Protein AF-A0AAD5A1U1-F1 (afdb_monomer_lite)

Structure (mmCIF, N/CA/C/O backbone):
data_AF-A0AAD5A1U1-F1
#
_entry.id   AF-A0AAD5A1U1-F1
#
loop_
_atom_site.group_PDB
_atom_site.id
_atom_site.type_symbol
_atom_site.label_atom_id
_atom_site.label_alt_id
_atom_site.label_comp_id
_atom_site.label_asym_id
_atom_site.label_entity_id
_atom_site.label_seq_id
_atom_site.pdbx_PDB_ins_code
_atom_site.Cartn_x
_atom_site.Cartn_y
_atom_site.Cartn_z
_atom_site.occupancy
_atom_site.B_iso_or_equiv
_atom_site.auth_seq_id
_atom_site.auth_comp_id
_atom_site.auth_asym_id
_atom_site.auth_atom_id
_atom_site.pdbx_PDB_model_num
ATOM 1 N N . GLY A 1 1 ? 0.720 4.961 -23.836 1.00 66.19 1 GLY A N 1
ATOM 2 C CA . GLY A 1 1 ? 0.245 4.078 -22.759 1.00 66.19 1 GLY A CA 1
ATOM 3 C C . GLY A 1 1 ? -1.249 4.155 -22.819 1.00 66.19 1 GLY A C 1
ATOM 4 O O . GLY A 1 1 ? -1.808 5.088 -22.266 1.00 66.19 1 GLY A O 1
ATOM 5 N N . ASP A 1 2 ? -1.851 3.250 -23.585 1.00 72.06 2 ASP A N 1
ATOM 6 C CA . ASP A 1 2 ? -3.162 3.511 -24.201 1.00 72.06 2 ASP A CA 1
ATOM 7 C C . ASP A 1 2 ? -4.252 2.580 -23.651 1.00 72.06 2 ASP A C 1
ATOM 9 O O . ASP A 1 2 ? -5.422 2.696 -24.000 1.00 72.06 2 ASP A O 1
ATOM 13 N N . ALA A 1 3 ? -3.879 1.678 -22.740 1.00 79.75 3 ALA A N 1
ATOM 14 C CA . ALA A 1 3 ? -4.777 0.732 -22.098 1.00 79.75 3 ALA A CA 1
ATOM 15 C C . ALA A 1 3 ? -4.534 0.687 -20.585 1.00 79.75 3 ALA A C 1
ATOM 17 O O . ALA A 1 3 ? -3.401 0.805 -20.111 1.00 79.75 3 ALA A O 1
ATOM 18 N N . ARG A 1 4 ? -5.613 0.486 -19.819 1.00 86.44 4 ARG A N 1
ATOM 19 C CA . ARG A 1 4 ? -5.521 0.171 -18.388 1.00 86.44 4 ARG A CA 1
ATOM 20 C C . ARG A 1 4 ? -4.953 -1.240 -18.233 1.00 86.44 4 ARG A C 1
ATOM 22 O O . ARG A 1 4 ? -5.417 -2.156 -18.903 1.00 86.44 4 ARG A O 1
ATOM 29 N N . SER A 1 5 ? -3.994 -1.414 -17.327 1.00 89.00 5 SER A N 1
ATOM 30 C CA . SER A 1 5 ? -3.430 -2.720 -16.976 1.00 89.00 5 SER A CA 1
ATOM 31 C C . SER A 1 5 ? -3.672 -3.042 -15.500 1.00 89.00 5 SER A C 1
ATOM 33 O O . SER A 1 5 ? -3.672 -2.155 -14.642 1.00 89.00 5 SER A O 1
ATOM 35 N N . TYR A 1 6 ? -3.855 -4.327 -15.199 1.00 91.38 6 TYR A N 1
ATOM 36 C CA . TYR A 1 6 ? -3.857 -4.866 -13.840 1.00 91.38 6 TYR A CA 1
ATOM 37 C C . TYR A 1 6 ? -2.567 -5.659 -13.661 1.00 91.38 6 TYR A C 1
ATOM 39 O O . TYR A 1 6 ? -2.347 -6.635 -14.370 1.00 91.38 6 TYR A O 1
ATOM 47 N N . SER A 1 7 ? -1.697 -5.201 -12.763 1.00 92.81 7 SER A N 1
ATOM 48 C CA . SER A 1 7 ? -0.368 -5.778 -12.562 1.00 92.81 7 SER A CA 1
ATOM 49 C C . SER A 1 7 ? 0.094 -5.617 -11.114 1.00 92.81 7 SER A C 1
ATOM 51 O O . SER A 1 7 ? -0.608 -5.020 -10.294 1.00 92.81 7 SER A O 1
ATOM 53 N N . TYR A 1 8 ? 1.270 -6.156 -10.800 1.00 93.81 8 TYR A N 1
ATOM 54 C CA . TYR A 1 8 ? 1.802 -6.265 -9.446 1.00 93.81 8 TYR A CA 1
ATOM 55 C C . TYR A 1 8 ? 2.099 -4.917 -8.773 1.00 93.81 8 TYR A C 1
ATOM 57 O O . TYR A 1 8 ? 2.285 -3.874 -9.413 1.00 93.81 8 TYR A O 1
ATOM 65 N N . VAL A 1 9 ? 2.180 -4.976 -7.443 1.00 94.56 9 VAL A N 1
ATOM 66 C CA . VAL A 1 9 ? 2.626 -3.889 -6.568 1.00 94.56 9 VAL A CA 1
ATOM 67 C C . VAL A 1 9 ? 3.959 -4.290 -5.943 1.00 94.56 9 VAL A C 1
ATOM 69 O O . VAL A 1 9 ? 4.117 -5.421 -5.491 1.00 94.56 9 VAL A O 1
ATOM 72 N N . CYS A 1 10 ? 4.915 -3.365 -5.901 1.00 94.50 10 CYS A N 1
ATOM 73 C CA . CYS A 1 10 ? 6.193 -3.552 -5.222 1.00 94.50 10 CYS A CA 1
ATOM 74 C C . CYS A 1 10 ? 6.157 -2.887 -3.841 1.00 94.50 10 CYS A C 1
ATOM 76 O O . CYS A 1 10 ? 5.932 -1.680 -3.745 1.00 94.50 10 CYS A O 1
ATOM 78 N N . GLY A 1 11 ? 6.366 -3.669 -2.782 1.00 94.00 11 GLY A N 1
ATOM 79 C CA . GLY A 1 11 ? 6.501 -3.165 -1.416 1.00 94.00 11 GLY A CA 1
ATOM 80 C C . GLY A 1 11 ? 7.966 -2.922 -1.060 1.00 94.00 11 GLY A C 1
ATOM 81 O O . GLY A 1 11 ? 8.787 -3.829 -1.175 1.00 94.00 11 GLY A O 1
ATOM 82 N N . VAL A 1 12 ? 8.290 -1.712 -0.608 1.00 94.12 12 VAL A N 1
ATOM 83 C CA . VAL A 1 12 ? 9.622 -1.332 -0.122 1.00 94.12 12 VAL A CA 1
ATOM 84 C C . VAL A 1 12 ? 9.561 -1.148 1.390 1.00 94.12 12 VAL A C 1
ATOM 86 O O . VAL A 1 12 ? 8.645 -0.511 1.903 1.00 94.12 12 VAL A O 1
ATOM 89 N N . THR A 1 13 ? 10.544 -1.692 2.103 1.00 93.50 13 THR A N 1
ATOM 90 C CA . THR A 1 13 ? 10.711 -1.504 3.552 1.00 93.50 13 THR A CA 1
ATOM 91 C C . THR A 1 13 ? 12.148 -1.090 3.838 1.00 93.50 13 THR A C 1
ATOM 93 O O . THR A 1 13 ? 13.062 -1.471 3.104 1.00 93.50 13 THR A O 1
ATOM 96 N N . SER A 1 14 ? 12.372 -0.342 4.915 1.00 89.94 14 SER A N 1
ATOM 97 C CA . SER A 1 14 ? 13.712 -0.019 5.408 1.00 89.94 14 SER A CA 1
ATOM 98 C C . SER A 1 14 ? 13.850 -0.406 6.877 1.00 89.94 14 SER A C 1
ATOM 100 O O . SER A 1 14 ? 12.872 -0.468 7.616 1.00 89.94 14 SER A O 1
ATOM 102 N N . LYS A 1 15 ? 15.082 -0.713 7.300 1.00 87.81 15 LYS A N 1
ATOM 103 C CA . LYS A 1 15 ? 15.405 -0.912 8.724 1.00 87.81 15 LYS A CA 1
ATOM 104 C C . LYS A 1 15 ? 15.486 0.415 9.478 1.00 87.81 15 LYS A C 1
ATOM 106 O O . LYS A 1 15 ? 15.222 0.459 10.672 1.00 87.81 15 LYS A O 1
ATOM 111 N N . GLU A 1 16 ? 15.881 1.462 8.767 1.00 87.88 16 GLU A N 1
ATOM 112 C CA . GLU A 1 16 ? 16.064 2.816 9.278 1.00 87.88 16 GLU A CA 1
ATOM 113 C C . GLU A 1 16 ? 14.904 3.721 8.848 1.00 87.88 16 GLU A C 1
ATOM 115 O O . GLU A 1 16 ? 14.014 3.299 8.099 1.00 87.88 16 GLU A O 1
ATOM 120 N N . ALA A 1 17 ? 14.923 4.970 9.323 1.00 88.06 17 ALA A N 1
ATOM 121 C CA . ALA A 1 17 ? 13.925 5.970 8.971 1.00 88.06 17 ALA A CA 1
ATOM 122 C C . ALA A 1 17 ? 13.820 6.142 7.440 1.00 88.06 17 ALA A C 1
ATOM 124 O O . ALA A 1 17 ? 14.842 6.161 6.747 1.00 88.06 17 ALA A O 1
ATOM 125 N N . PRO A 1 18 ? 12.597 6.269 6.893 1.00 91.75 18 PRO A N 1
ATOM 126 C CA . PRO A 1 18 ? 12.404 6.362 5.455 1.00 91.75 18 PRO A CA 1
ATOM 127 C C . PRO A 1 18 ? 12.977 7.668 4.903 1.00 91.75 18 PRO A C 1
ATOM 129 O O . PRO A 1 18 ? 12.578 8.758 5.310 1.00 91.75 18 PRO A O 1
ATOM 132 N N . HIS A 1 19 ? 13.867 7.557 3.916 1.00 93.88 19 HIS A N 1
ATOM 133 C CA . HIS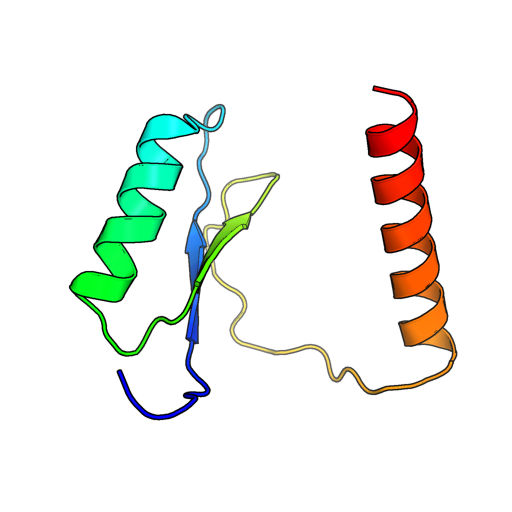 A 1 19 ? 14.323 8.707 3.140 1.00 93.88 19 HIS A CA 1
ATOM 134 C C . HIS A 1 19 ? 13.389 8.939 1.945 1.00 93.88 19 HIS A C 1
ATOM 136 O O . HIS A 1 19 ? 13.500 8.273 0.909 1.00 93.88 19 HIS A O 1
ATOM 142 N N . TRP A 1 20 ? 12.441 9.866 2.102 1.00 93.81 20 TRP A N 1
ATOM 143 C CA . TRP A 1 20 ? 11.335 10.071 1.160 1.00 93.81 20 TRP A CA 1
ATOM 144 C C . TRP A 1 20 ? 11.777 10.398 -0.267 1.00 93.81 20 TRP A C 1
ATOM 146 O O . TRP A 1 20 ? 11.191 9.866 -1.210 1.00 93.81 20 TRP A O 1
ATOM 156 N N . ASP A 1 21 ? 12.841 11.181 -0.445 1.00 95.25 21 ASP A N 1
ATOM 157 C CA . ASP A 1 21 ? 13.342 11.534 -1.779 1.00 95.25 21 ASP A CA 1
ATOM 158 C C . ASP A 1 21 ? 13.892 10.315 -2.527 1.00 95.25 21 ASP A C 1
ATOM 160 O O . ASP A 1 21 ? 13.589 10.097 -3.704 1.00 95.25 21 ASP A O 1
ATOM 164 N N . SER A 1 22 ? 14.637 9.457 -1.823 1.00 94.12 22 SER A N 1
ATOM 165 C CA . SER A 1 22 ? 15.154 8.207 -2.392 1.00 94.12 22 SER A CA 1
ATOM 166 C C . SER A 1 22 ? 14.022 7.234 -2.712 1.00 94.12 22 SER A C 1
ATOM 168 O O . SER A 1 22 ? 14.028 6.597 -3.766 1.00 94.12 22 SER A O 1
ATOM 170 N N . LEU A 1 23 ? 13.018 7.136 -1.835 1.00 94.75 23 LEU A N 1
ATOM 171 C CA . LEU A 1 23 ? 11.841 6.298 -2.067 1.00 94.75 23 LEU A CA 1
ATOM 172 C C . LEU A 1 23 ? 11.027 6.790 -3.268 1.00 94.75 23 LEU A C 1
ATOM 174 O O . LEU A 1 23 ? 10.603 5.978 -4.089 1.00 94.75 23 LEU A O 1
ATOM 178 N N . MET A 1 24 ? 10.862 8.104 -3.425 1.00 95.56 24 MET A N 1
ATOM 179 C CA . MET A 1 24 ? 10.178 8.699 -4.574 1.0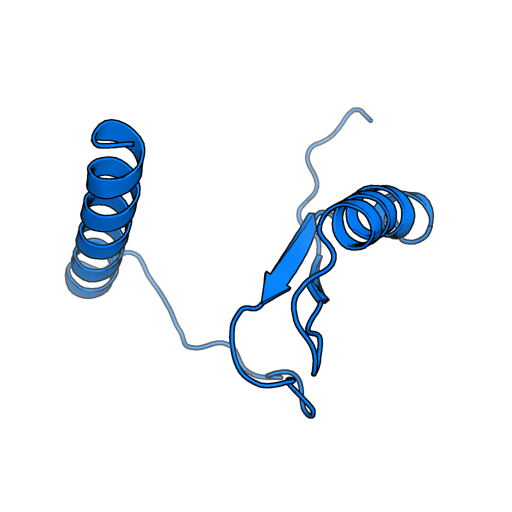0 95.56 24 MET A CA 1
ATOM 180 C C . MET A 1 24 ? 10.954 8.463 -5.878 1.00 95.56 24 MET A C 1
ATOM 182 O O . MET A 1 24 ? 10.352 8.187 -6.920 1.00 95.56 24 MET A O 1
ATOM 186 N N . PHE A 1 25 ? 12.289 8.519 -5.832 1.00 96.00 25 PHE A N 1
ATOM 187 C CA . PHE A 1 25 ? 13.132 8.148 -6.968 1.00 96.00 25 PHE A CA 1
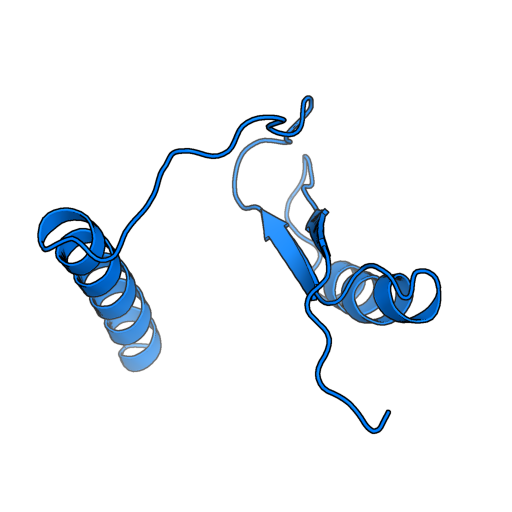ATOM 188 C C . PHE A 1 25 ? 12.923 6.680 -7.365 1.00 96.00 25 PHE A C 1
ATOM 190 O O . PHE A 1 25 ? 12.621 6.396 -8.528 1.00 96.00 25 PHE A O 1
ATOM 197 N N . LEU A 1 26 ? 12.993 5.755 -6.403 1.00 94.62 26 LEU A N 1
ATOM 198 C CA . LEU A 1 26 ? 12.748 4.328 -6.639 1.00 94.62 26 LEU A CA 1
ATOM 199 C C . LEU A 1 26 ? 11.333 4.068 -7.171 1.00 94.62 26 LEU A C 1
ATOM 201 O O . LEU A 1 26 ? 11.168 3.300 -8.121 1.00 94.62 26 LEU A O 1
ATOM 205 N N . ALA A 1 27 ? 10.327 4.762 -6.634 1.00 95.25 27 ALA A N 1
ATOM 206 C CA . ALA A 1 27 ? 8.937 4.642 -7.065 1.00 95.25 27 ALA A CA 1
ATOM 207 C C . ALA A 1 27 ? 8.725 5.027 -8.536 1.00 95.25 27 ALA A C 1
ATOM 209 O O . ALA A 1 27 ? 7.835 4.489 -9.193 1.00 95.25 27 ALA A O 1
ATOM 210 N N . ARG A 1 28 ? 9.558 5.925 -9.077 1.00 95.12 28 ARG A N 1
ATOM 211 C CA . ARG A 1 28 ? 9.544 6.305 -10.498 1.00 95.12 28 ARG A CA 1
ATOM 212 C C . ARG A 1 28 ? 10.423 5.405 -11.357 1.00 95.12 28 ARG A C 1
ATOM 214 O O . ARG A 1 28 ? 10.107 5.207 -12.528 1.00 95.12 28 ARG A O 1
ATOM 221 N N . LEU A 1 29 ? 11.527 4.900 -10.812 1.00 95.94 29 LEU A N 1
ATOM 222 C CA . LEU A 1 29 ? 12.492 4.086 -11.547 1.00 95.94 29 LEU A CA 1
ATOM 223 C C . LEU A 1 29 ? 11.978 2.661 -11.787 1.00 95.94 29 LEU A C 1
ATOM 225 O O . LEU A 1 29 ? 12.041 2.176 -12.914 1.00 95.94 29 LEU A O 1
ATOM 229 N N . ILE A 1 30 ? 11.438 2.005 -10.758 1.00 94.31 30 ILE A N 1
ATOM 230 C CA . ILE A 1 30 ? 11.053 0.587 -10.823 1.00 94.31 30 ILE A CA 1
ATOM 231 C C . ILE A 1 30 ? 10.009 0.322 -11.924 1.00 94.31 30 ILE A C 1
ATOM 233 O O . ILE A 1 30 ? 10.277 -0.542 -12.758 1.00 94.31 30 ILE A O 1
ATOM 237 N N . PRO A 1 31 ? 8.892 1.072 -12.038 1.00 94.25 31 PRO A N 1
ATOM 238 C CA . PRO A 1 31 ? 7.907 0.836 -13.102 1.00 94.25 31 PRO A CA 1
ATOM 239 C C . PRO A 1 31 ? 8.438 1.106 -14.521 1.00 94.25 31 PRO A C 1
ATOM 241 O O . PRO A 1 31 ? 7.884 0.604 -15.498 1.00 94.25 31 PRO A O 1
ATOM 244 N N . ARG A 1 32 ? 9.509 1.908 -14.660 1.00 93.50 32 ARG A N 1
ATOM 245 C CA . ARG A 1 32 ? 10.153 2.171 -15.961 1.00 93.50 32 ARG A CA 1
ATOM 246 C C . ARG A 1 32 ? 11.004 0.999 -16.433 1.00 93.50 32 ARG A C 1
ATOM 248 O O . ARG A 1 32 ? 11.106 0.794 -17.635 1.00 93.50 32 ARG A O 1
ATOM 255 N N . ILE A 1 33 ? 11.620 0.271 -15.502 1.00 94.69 33 ILE A N 1
ATOM 256 C CA . ILE A 1 33 ? 12.466 -0.894 -15.797 1.00 94.69 33 ILE A CA 1
ATOM 257 C C . ILE A 1 33 ? 11.616 -2.169 -15.855 1.00 94.69 33 ILE A C 1
ATOM 259 O O . ILE A 1 33 ? 11.835 -3.035 -16.697 1.00 94.69 33 ILE A O 1
ATOM 263 N N . CYS A 1 34 ? 10.636 -2.288 -14.960 1.00 92.50 34 CYS A N 1
ATOM 264 C CA . CYS A 1 34 ? 9.801 -3.466 -14.794 1.00 92.50 34 CYS A CA 1
ATOM 265 C C . CYS A 1 34 ? 8.338 -3.126 -15.096 1.00 92.50 34 CYS A C 1
ATOM 267 O O . CYS A 1 34 ? 7.578 -2.717 -14.219 1.00 92.50 34 CYS A O 1
ATOM 269 N N . HIS A 1 35 ? 7.928 -3.332 -16.349 1.00 89.88 35 HIS A N 1
ATOM 270 C CA . HIS A 1 35 ? 6.570 -3.021 -16.811 1.00 89.88 35 HIS A CA 1
ATOM 271 C C . HIS A 1 35 ? 5.469 -3.905 -16.196 1.00 89.88 35 HIS A C 1
ATOM 273 O O . HIS A 1 35 ? 4.290 -3.628 -16.395 1.00 89.88 35 HIS A O 1
ATOM 279 N N . THR A 1 36 ? 5.827 -4.951 -15.441 1.00 91.88 36 THR A N 1
ATOM 280 C CA . THR A 1 36 ? 4.874 -5.763 -14.668 1.00 91.88 36 THR A CA 1
ATOM 281 C C . THR A 1 36 ? 4.566 -5.165 -13.292 1.00 91.88 36 THR A C 1
ATOM 283 O O . THR A 1 36 ? 3.705 -5.690 -12.584 1.00 91.88 36 THR A O 1
ATOM 286 N N . ILE A 1 37 ? 5.217 -4.071 -12.890 1.00 94.38 37 ILE A N 1
ATOM 287 C CA . ILE A 1 37 ? 4.934 -3.370 -11.635 1.00 94.38 37 ILE A CA 1
ATOM 288 C C . ILE A 1 37 ? 4.231 -2.056 -11.957 1.00 94.38 37 ILE A C 1
ATOM 290 O O . ILE A 1 37 ? 4.807 -1.157 -12.565 1.00 94.38 37 ILE A O 1
ATOM 294 N N . ASN A 1 38 ? 2.993 -1.920 -11.486 1.00 93.50 38 ASN A N 1
ATOM 295 C CA . ASN A 1 38 ? 2.192 -0.719 -11.727 1.00 93.50 38 ASN A CA 1
ATOM 296 C C . ASN A 1 38 ? 2.366 0.335 -10.630 1.00 93.50 38 ASN A C 1
ATOM 298 O O . ASN A 1 38 ? 2.175 1.525 -10.881 1.00 93.50 38 ASN A O 1
ATOM 302 N N . ARG A 1 39 ? 2.669 -0.090 -9.397 1.00 94.81 39 ARG A N 1
ATOM 303 C CA . ARG A 1 39 ? 2.793 0.798 -8.233 1.00 94.81 39 ARG A CA 1
ATOM 304 C C . ARG A 1 39 ? 3.901 0.328 -7.300 1.00 94.81 39 ARG A C 1
ATOM 306 O O . ARG A 1 39 ? 4.097 -0.872 -7.122 1.00 94.81 39 ARG A O 1
ATOM 313 N N . VAL A 1 40 ? 4.572 1.288 -6.673 1.00 95.94 40 VAL A N 1
ATOM 314 C CA . VAL A 1 40 ? 5.552 1.064 -5.607 1.00 95.94 40 VAL A CA 1
ATOM 315 C C . VAL A 1 40 ? 5.010 1.715 -4.339 1.00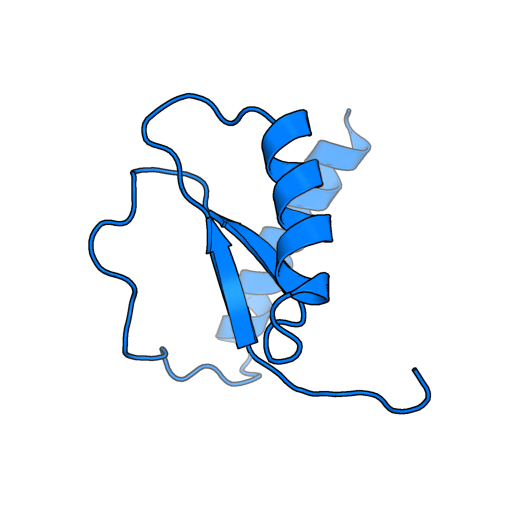 95.94 40 VAL A C 1
ATOM 317 O O . VAL A 1 40 ? 4.588 2.870 -4.383 1.00 95.94 40 VAL A O 1
ATOM 320 N N . VAL A 1 41 ? 4.986 0.976 -3.232 1.00 95.31 41 VAL A N 1
ATOM 321 C CA . VAL A 1 41 ? 4.475 1.441 -1.936 1.00 95.31 41 VAL A CA 1
ATOM 322 C C . VAL A 1 41 ? 5.524 1.240 -0.853 1.00 95.31 41 VAL A C 1
ATOM 324 O O . VAL A 1 41 ? 6.261 0.255 -0.871 1.00 95.31 41 VAL A O 1
ATOM 327 N N . TYR A 1 42 ? 5.584 2.169 0.099 1.00 95.38 42 TYR A N 1
ATOM 328 C CA . TYR A 1 42 ? 6.403 2.009 1.294 1.00 95.38 42 TYR A CA 1
ATOM 329 C C . TYR A 1 42 ? 5.569 1.363 2.402 1.00 95.38 42 TYR A C 1
ATOM 331 O O . TYR A 1 42 ? 4.486 1.851 2.730 1.00 95.38 42 TYR A O 1
ATOM 339 N N . VAL A 1 43 ? 6.059 0.258 2.960 1.00 94.38 43 VAL A N 1
ATOM 340 C CA . VAL A 1 43 ? 5.399 -0.455 4.057 1.00 94.38 43 VAL A CA 1
ATOM 341 C C . VAL A 1 43 ? 6.002 0.030 5.370 1.00 94.38 43 VAL A C 1
ATOM 343 O O . VAL A 1 43 ? 7.176 -0.202 5.654 1.00 94.38 43 VAL A O 1
ATOM 346 N N . PHE A 1 44 ? 5.187 0.727 6.160 1.00 91.88 44 PHE A N 1
ATOM 347 C CA . PHE A 1 44 ? 5.579 1.226 7.474 1.00 91.88 44 PHE A CA 1
ATOM 348 C C . PHE A 1 44 ? 5.722 0.085 8.485 1.00 91.88 44 PHE A C 1
ATOM 350 O O . PHE A 1 44 ? 4.931 -0.857 8.480 1.00 91.88 44 PHE A O 1
ATOM 357 N N . GLY A 1 45 ? 6.690 0.211 9.395 1.00 89.44 45 GLY A N 1
ATOM 358 C CA . GLY A 1 45 ? 6.911 -0.737 10.486 1.00 89.44 45 GLY A CA 1
ATOM 359 C C . GLY A 1 45 ? 8.279 -1.406 10.421 1.00 89.44 45 GLY A C 1
ATOM 360 O O . GLY A 1 45 ? 9.248 -0.822 9.937 1.00 89.44 45 GLY A O 1
ATOM 361 N N . SER A 1 46 ? 8.363 -2.622 10.960 1.00 86.75 46 SER A N 1
ATOM 362 C CA . SER A 1 46 ? 9.592 -3.409 10.946 1.00 86.75 46 SER A CA 1
ATOM 363 C C . SER A 1 46 ? 9.934 -3.889 9.536 1.00 86.75 46 SER A C 1
ATOM 365 O O . SER A 1 46 ? 9.070 -4.097 8.684 1.00 86.75 46 SER A O 1
ATOM 367 N N . HIS A 1 47 ? 11.230 -4.084 9.293 1.00 88.31 47 HIS A N 1
ATOM 368 C CA . HIS A 1 47 ? 11.707 -4.599 8.018 1.00 88.31 47 HIS A CA 1
ATOM 369 C C . HIS A 1 47 ? 11.126 -5.992 7.737 1.00 88.31 47 HIS A C 1
ATOM 371 O O . HIS A 1 47 ? 11.368 -6.943 8.489 1.00 88.31 47 HIS A O 1
ATOM 377 N N . VAL A 1 48 ? 10.388 -6.104 6.633 1.00 89.31 48 VAL A N 1
ATOM 378 C CA . VAL A 1 48 ? 9.778 -7.358 6.183 1.00 89.31 48 VAL A CA 1
ATOM 379 C C . VAL A 1 48 ? 10.867 -8.220 5.554 1.00 89.31 48 VAL A C 1
ATOM 381 O O . VAL A 1 48 ? 11.333 -7.931 4.454 1.00 89.31 48 VAL A O 1
ATOM 384 N N . LYS A 1 49 ? 11.295 -9.267 6.269 1.00 85.62 49 LYS A N 1
ATOM 385 C CA . LYS A 1 49 ? 12.290 -10.232 5.768 1.00 85.62 49 LYS A CA 1
ATOM 386 C C . LYS A 1 49 ? 11.684 -11.226 4.782 1.00 85.62 49 LYS A C 1
ATOM 388 O O . LYS A 1 49 ? 12.322 -11.577 3.798 1.00 85.62 49 LYS A O 1
ATOM 393 N N . GLU A 1 50 ? 10.463 -11.665 5.063 1.00 89.50 50 GLU A N 1
ATOM 394 C CA . GLU A 1 50 ? 9.746 -12.663 4.278 1.00 89.50 50 GLU A CA 1
ATOM 395 C C . GLU A 1 50 ? 8.440 -12.037 3.785 1.00 89.50 50 GLU A C 1
ATOM 397 O O . GLU A 1 50 ? 7.584 -11.692 4.606 1.00 89.50 50 GLU A O 1
ATOM 402 N N . PRO A 1 51 ? 8.296 -11.800 2.469 1.00 88.94 51 PRO A N 1
ATOM 403 C CA . PRO A 1 51 ? 7.067 -11.241 1.934 1.00 88.94 51 PRO A CA 1
ATOM 404 C C . PRO A 1 51 ? 5.928 -12.266 2.058 1.00 88.94 51 PRO A C 1
ATOM 406 O O . PRO A 1 51 ? 6.162 -13.462 1.868 1.00 88.94 51 PRO A O 1
ATOM 409 N N . PRO A 1 52 ? 4.691 -11.823 2.341 1.00 88.25 52 PRO A N 1
ATOM 410 C CA . PRO A 1 52 ? 3.546 -12.721 2.386 1.00 88.25 52 PRO A CA 1
ATOM 411 C C . PRO A 1 52 ? 3.318 -13.353 1.009 1.00 88.25 52 PRO A C 1
ATOM 413 O O . PRO A 1 52 ? 3.293 -12.661 -0.009 1.00 88.25 52 PRO A O 1
ATOM 416 N N . THR A 1 53 ? 3.156 -14.674 0.988 1.00 92.31 53 THR A N 1
ATOM 417 C CA . THR A 1 53 ? 2.875 -15.458 -0.225 1.00 92.31 53 THR A CA 1
ATOM 418 C C . THR A 1 53 ? 1.392 -15.777 -0.394 1.00 92.31 53 THR A C 1
ATOM 420 O O . THR A 1 53 ? 0.977 -16.149 -1.489 1.00 92.31 53 THR A O 1
ATOM 423 N N . ASP A 1 54 ? 0.604 -15.607 0.669 1.00 93.50 54 ASP A N 1
ATOM 424 C CA . ASP A 1 54 ? -0.833 -15.863 0.699 1.00 93.50 54 ASP A CA 1
ATOM 425 C C . ASP A 1 54 ? -1.627 -14.563 0.895 1.00 93.50 54 ASP A C 1
ATOM 427 O O . ASP A 1 54 ? -1.141 -13.588 1.479 1.00 93.50 54 ASP A O 1
ATOM 431 N N . ILE A 1 55 ? -2.856 -14.548 0.384 1.00 92.75 55 ILE A N 1
ATOM 432 C CA . ILE A 1 55 ? -3.751 -13.394 0.401 1.00 92.75 55 ILE A CA 1
ATOM 433 C C . ILE A 1 55 ? -4.953 -13.729 1.278 1.00 92.75 55 ILE A C 1
ATOM 435 O O . ILE A 1 55 ? -5.725 -14.635 0.971 1.00 92.75 55 ILE A O 1
ATOM 439 N N . THR A 1 56 ? -5.178 -12.930 2.322 1.00 93.75 56 THR A N 1
ATOM 440 C CA . THR A 1 56 ? -6.379 -13.048 3.155 1.00 93.75 56 THR A CA 1
ATOM 441 C C . THR A 1 56 ? -7.642 -12.847 2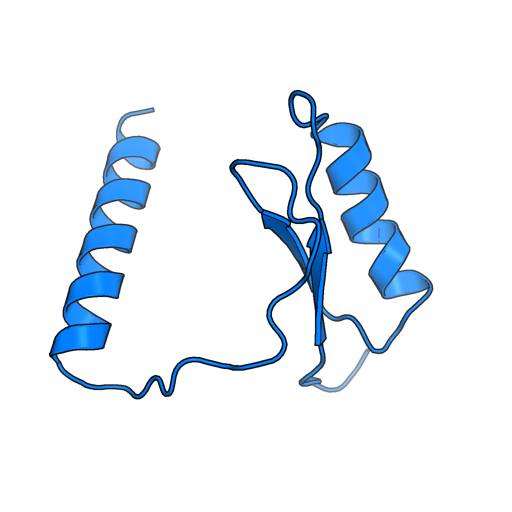.302 1.00 93.75 56 THR A C 1
ATOM 443 O O . THR A 1 56 ? -7.813 -11.761 1.730 1.00 93.75 56 THR A O 1
ATOM 446 N N . PRO A 1 57 ? -8.559 -13.834 2.223 1.00 93.50 57 PRO A N 1
ATOM 447 C CA . PRO A 1 57 ? -9.771 -13.716 1.419 1.00 93.50 57 PRO A CA 1
ATOM 448 C C . PRO A 1 57 ? -10.616 -12.527 1.875 1.00 93.50 57 PRO A C 1
ATOM 450 O O . PRO A 1 57 ? -11.141 -12.504 2.987 1.00 93.50 57 PRO A O 1
ATOM 453 N N . THR A 1 58 ? -10.737 -11.523 1.011 1.00 95.19 58 THR A N 1
ATOM 454 C CA . THR A 1 58 ? -11.385 -10.254 1.344 1.00 95.19 58 THR A CA 1
ATOM 455 C C . THR A 1 58 ? -12.428 -9.924 0.286 1.00 95.19 58 THR A C 1
ATOM 457 O O . THR A 1 58 ? -12.108 -9.775 -0.891 1.00 95.19 58 THR A O 1
ATOM 460 N N . PHE A 1 59 ? -13.683 -9.798 0.715 1.00 95.75 59 PHE A N 1
ATOM 461 C CA . PHE A 1 59 ? -14.826 -9.452 -0.132 1.00 95.75 59 PHE A CA 1
ATOM 462 C C . PHE A 1 59 ? -15.524 -8.199 0.401 1.00 95.75 59 PHE A C 1
ATOM 464 O O . PHE A 1 59 ? -15.280 -7.769 1.529 1.00 95.75 59 PHE A O 1
ATOM 471 N N . LEU A 1 60 ? -16.428 -7.630 -0.398 1.00 95.62 60 LEU A N 1
ATOM 472 C CA . LEU A 1 60 ? -17.223 -6.454 -0.033 1.00 95.62 60 LEU A CA 1
ATOM 473 C C . LEU A 1 60 ? -18.339 -6.816 0.962 1.00 95.62 60 LEU A C 1
ATOM 475 O O . LEU A 1 60 ? -19.524 -6.760 0.644 1.00 95.62 60 LEU A O 1
ATOM 479 N N . THR A 1 61 ? -17.954 -7.213 2.173 1.00 96.06 61 THR A N 1
ATOM 480 C CA . THR A 1 61 ? -18.864 -7.488 3.288 1.00 96.06 61 THR A CA 1
ATOM 481 C C . THR A 1 61 ? -18.972 -6.273 4.203 1.00 96.06 61 THR A C 1
ATOM 483 O O . THR A 1 61 ? -18.085 -5.418 4.250 1.00 96.06 61 THR A O 1
ATOM 486 N N . THR A 1 62 ? -20.063 -6.182 4.964 1.00 94.81 62 THR A N 1
ATOM 487 C CA . THR A 1 62 ? -20.311 -5.057 5.879 1.00 94.81 62 THR A CA 1
ATOM 488 C C . THR A 1 62 ? -19.189 -4.872 6.902 1.00 94.81 62 THR A C 1
ATOM 490 O O . THR A 1 62 ? -18.807 -3.736 7.174 1.00 94.81 62 THR A O 1
ATOM 493 N N . GLY A 1 63 ? -18.611 -5.968 7.407 1.00 92.81 63 GLY A N 1
ATOM 494 C CA . GLY A 1 63 ? -17.470 -5.937 8.325 1.00 92.81 63 GLY A CA 1
ATOM 495 C C . GLY A 1 63 ? -16.221 -5.310 7.700 1.00 92.81 63 GLY A C 1
ATOM 496 O O . GLY A 1 63 ? -15.693 -4.341 8.238 1.00 92.81 63 GLY A O 1
ATOM 497 N N . VAL A 1 64 ? -15.799 -5.795 6.524 1.00 95.56 64 VAL A N 1
ATOM 498 C CA . VAL A 1 64 ? -14.621 -5.271 5.802 1.00 95.56 64 VAL A CA 1
ATOM 499 C C . VAL A 1 64 ? -14.807 -3.794 5.445 1.00 95.56 64 VAL A C 1
ATOM 501 O O . VAL A 1 64 ? -13.902 -2.980 5.637 1.00 95.56 64 VAL A O 1
ATOM 504 N N . LEU A 1 65 ? -16.002 -3.424 4.975 1.00 96.44 65 LEU A N 1
ATOM 505 C CA . LEU A 1 65 ? -16.328 -2.034 4.658 1.00 96.44 65 LEU A CA 1
ATOM 506 C C . LEU A 1 65 ? -16.297 -1.137 5.900 1.00 96.44 65 LEU A C 1
ATOM 508 O O . LEU A 1 65 ? -15.851 0.005 5.807 1.00 96.44 65 LEU A O 1
ATOM 512 N N . SER A 1 66 ? -16.747 -1.631 7.058 1.00 96.88 66 SER A N 1
ATOM 513 C CA . SER A 1 66 ? -16.688 -0.884 8.318 1.00 96.88 66 SER A CA 1
ATOM 514 C C . SER A 1 66 ? -15.246 -0.575 8.723 1.00 96.88 66 SER A C 1
ATOM 516 O O . SER A 1 66 ? -14.946 0.564 9.077 1.00 96.88 66 SER A O 1
ATOM 518 N N . THR A 1 67 ? -14.341 -1.553 8.618 1.00 96.81 67 THR A N 1
ATOM 519 C CA . THR A 1 67 ? -12.914 -1.358 8.917 1.00 96.81 67 THR A CA 1
ATOM 520 C C . THR A 1 67 ? -12.281 -0.322 7.991 1.00 96.81 67 THR A C 1
ATOM 522 O O . THR A 1 67 ? -11.590 0.582 8.460 1.00 96.81 67 THR A O 1
ATOM 525 N N . LEU A 1 68 ? -12.556 -0.400 6.684 1.00 96.62 68 LEU A N 1
ATOM 526 C CA . LEU A 1 68 ? -12.020 0.564 5.721 1.00 96.62 68 LEU A CA 1
ATOM 527 C C . LEU A 1 68 ? -12.548 1.985 5.976 1.00 96.62 68 LEU A C 1
ATOM 529 O O . LEU A 1 68 ? -11.770 2.933 5.936 1.00 96.62 68 LEU A O 1
ATOM 533 N N . ARG A 1 69 ? -13.843 2.135 6.292 1.00 96.75 69 ARG A N 1
ATOM 534 C CA . ARG A 1 69 ? -14.450 3.434 6.641 1.00 96.75 69 ARG A CA 1
ATOM 535 C C . ARG A 1 69 ? -13.793 4.068 7.861 1.00 96.75 69 ARG A C 1
ATOM 537 O O . ARG A 1 69 ? -13.577 5.274 7.873 1.00 96.75 69 ARG A O 1
ATOM 544 N N . GLN A 1 70 ? -13.474 3.268 8.876 1.00 97.62 70 GLN A N 1
ATOM 545 C CA . GLN A 1 70 ? -12.793 3.766 10.067 1.00 97.62 70 GLN A CA 1
ATOM 546 C C . GLN A 1 70 ? -11.372 4.242 9.744 1.00 97.62 70 GLN A C 1
ATOM 548 O O . GLN A 1 70 ? -10.986 5.327 10.174 1.00 97.62 70 GLN A O 1
ATOM 553 N N . ALA A 1 71 ? -10.608 3.462 8.973 1.00 96.75 71 ALA A N 1
ATOM 554 C CA . ALA A 1 71 ? -9.257 3.845 8.565 1.00 96.75 71 ALA A CA 1
ATOM 555 C C . ALA A 1 71 ? -9.254 5.142 7.736 1.00 96.75 71 ALA A C 1
ATOM 557 O O . ALA A 1 71 ? -8.460 6.044 8.001 1.00 96.75 71 ALA A O 1
ATOM 558 N N . ASP A 1 72 ? -10.182 5.251 6.782 1.00 97.19 72 ASP A N 1
ATOM 559 C CA . ASP A 1 72 ? -10.361 6.438 5.947 1.00 97.19 72 ASP A CA 1
ATOM 560 C C . ASP A 1 72 ? -1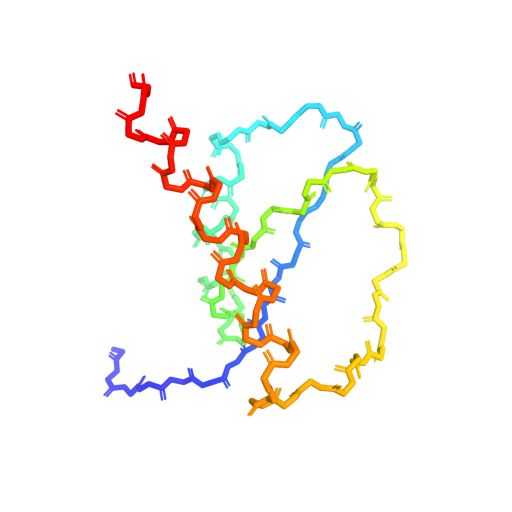0.722 7.681 6.773 1.00 97.19 72 ASP A C 1
ATOM 562 O O . ASP A 1 72 ? -10.103 8.733 6.603 1.00 97.19 72 ASP A O 1
ATOM 566 N N . PHE A 1 73 ? -11.659 7.542 7.718 1.00 97.44 73 PHE A N 1
ATOM 567 C CA . PHE A 1 73 ? -12.066 8.627 8.610 1.00 97.44 73 PHE A CA 1
ATOM 568 C C . PHE A 1 73 ? -10.893 9.162 9.437 1.00 97.44 73 PHE A C 1
ATOM 570 O O . PHE A 1 73 ? -10.697 10.375 9.504 1.00 97.44 73 PHE A O 1
ATOM 577 N N . VAL A 1 74 ? -10.089 8.278 10.039 1.00 97.44 74 VAL A N 1
ATOM 578 C CA . VAL A 1 74 ? -8.934 8.685 10.858 1.00 97.44 74 VAL A CA 1
ATOM 579 C C . VAL A 1 74 ? -7.892 9.411 10.006 1.00 97.44 74 VAL A C 1
ATOM 581 O O . VAL A 1 74 ? -7.440 10.489 10.388 1.00 97.44 74 VAL A O 1
ATOM 584 N N . ALA A 1 75 ? -7.547 8.864 8.836 1.00 96.00 75 ALA A N 1
ATOM 585 C CA . ALA A 1 75 ? -6.560 9.472 7.946 1.00 96.00 75 ALA A CA 1
ATOM 586 C C . ALA A 1 75 ? -6.994 10.869 7.468 1.00 96.00 75 ALA A C 1
ATOM 588 O O . ALA A 1 75 ? -6.206 11.814 7.525 1.00 96.00 75 ALA A O 1
ATOM 589 N N . HIS A 1 76 ? -8.254 11.017 7.047 1.00 97.00 76 HIS A N 1
ATOM 590 C CA . HIS A 1 76 ? -8.784 12.302 6.588 1.00 97.00 76 HIS A CA 1
ATOM 591 C C . HIS A 1 76 ? -8.953 13.321 7.714 1.00 97.00 76 HIS A C 1
ATOM 593 O O . HIS A 1 76 ? -8.765 14.512 7.472 1.00 97.00 76 HIS A O 1
ATOM 599 N N . SER A 1 77 ? -9.288 12.879 8.929 1.00 96.94 77 SER A N 1
ATOM 600 C CA . SER A 1 77 ? -9.409 13.781 10.080 1.00 96.94 77 SER A CA 1
ATOM 601 C C . SER A 1 77 ? -8.059 14.419 10.407 1.00 96.94 77 SER A C 1
ATOM 603 O O . SER A 1 77 ? -7.960 15.641 10.436 1.00 96.94 77 SER A O 1
ATOM 605 N N . ILE A 1 78 ? -6.996 13.611 10.508 1.00 97.06 78 ILE A N 1
ATOM 606 C CA . ILE A 1 78 ? -5.635 14.104 10.778 1.00 97.06 78 ILE A CA 1
ATOM 607 C C . ILE A 1 78 ? -5.150 15.030 9.656 1.00 97.06 78 ILE A C 1
ATOM 609 O O . ILE A 1 78 ? -4.601 16.096 9.927 1.00 97.06 78 ILE A O 1
ATOM 613 N N . LEU A 1 79 ? -5.371 14.646 8.393 1.00 95.19 79 LEU A N 1
ATOM 614 C CA . LEU A 1 79 ? -4.964 15.458 7.244 1.00 95.19 79 LEU A CA 1
ATOM 615 C C . LEU A 1 79 ? -5.679 16.815 7.206 1.00 95.19 79 LEU A C 1
ATOM 617 O O . LEU A 1 79 ? -5.100 17.785 6.735 1.00 95.19 79 LEU A O 1
ATOM 621 N N . ARG A 1 80 ? -6.932 16.884 7.667 1.00 93.12 80 ARG A N 1
ATOM 622 C CA . ARG A 1 80 ? -7.713 18.126 7.704 1.00 93.12 80 ARG A CA 1
ATOM 623 C C . ARG A 1 80 ? -7.348 19.026 8.887 1.00 93.12 80 ARG A C 1
ATOM 625 O O . ARG A 1 80 ? -7.568 20.230 8.806 1.00 93.12 80 ARG A O 1
ATOM 632 N N . GLU A 1 81 ? -6.866 18.443 9.979 1.00 88.50 81 GLU A N 1
ATOM 633 C CA . GLU A 1 81 ? -6.414 19.163 11.177 1.00 88.50 81 GLU A CA 1
ATOM 634 C C . GLU A 1 81 ? -4.982 19.714 11.054 1.00 88.50 81 GLU A C 1
ATOM 636 O O . GLU A 1 81 ? -4.613 20.597 11.828 1.00 88.50 81 GLU A O 1
ATOM 641 N N . SER A 1 82 ? -4.194 19.197 10.102 1.00 60.50 82 SER A N 1
ATOM 642 C CA . SER A 1 82 ? -2.809 19.610 9.813 1.00 60.50 82 SER A CA 1
ATOM 643 C C . SER A 1 82 ? -2.739 20.800 8.858 1.00 60.50 82 SER A C 1
ATOM 645 O O . SER A 1 82 ? -1.820 21.629 9.039 1.00 60.50 82 SER A O 1
#

Radius of gyration: 16.02 Å; chains: 1; bounding box: 36×36×35 Å

Secondary structure (DSSP, 8-state):
--S----EEEEE--SS---HHHHHHHHHHHHHH-TTEEEEEE--SS--SS---S-----S-HHHHHHHHHHHHHHHHHHHH-

pLDDT: mean 92.32, std 6.13, range [60.5, 97.62]

Sequence (82 aa):
GDARSYSYVCGVTSKEAPHWDSLMFLARLIPRICHTINRVVYVFGSHVKEPPTDITPTFLTTGVLSTLRQADFVAHSILRES

Foldseek 3Di:
DPDDDDADEAEDEDQDDDPVVVQVVCQVPVCVVPVRHPGYDYDDDHDDPDDDPDDDDDDPDPVNVVVVVVVVVVVVVVVVVD

Organism: Silurus asotus (NCBI:txid30991)